Protein AF-A0A1A8U6P5-F1 (afdb_monomer_lite)

InterPro domains:
  IPR001548 Peptidase M2, peptidyl-dipeptidase A [PF01401] (2-106)
  IPR001548 Peptidase M2, peptidyl-dipeptidase A [PS52011] (1-113)
  IPR001548 Peptidase M2, peptidyl-dipeptidase A [PTHR10514] (2-110)

Sequence (113 aa):
STAEEVFFLSVLASWNYNTNLTEHNSKLQVSAALEEQAFSEAWGMKAKQVFSKELLDSLPDAEDKMLMEGIMQLGAANLPQNEREEFNTILSTMDSIYSTAKVHPQPNISWSL

Foldseek 3Di:
DDLVVLVVQLVVLVVCCVVPPDPVSLVSNLVSQLSNLVVLLVQLVVLVVPQDPVNLVPDPDVVVSVVSVVSVDRVLSVDPSVVSSVVSNVVSVVCSCVVDDDDDDDPPDDDDD

Structure (mmCIF, N/CA/C/O backbone):
data_AF-A0A1A8U6P5-F1
#
_entry.id   AF-A0A1A8U6P5-F1
#
loop_
_atom_site.group_PDB
_atom_site.id
_atom_site.type_symbol
_atom_site.label_atom_id
_atom_site.label_alt_id
_atom_site.label_comp_id
_atom_site.label_asym_id
_atom_site.label_entity_id
_atom_site.label_seq_id
_atom_site.pdbx_PDB_ins_code
_atom_site.Cartn_x
_atom_site.Cartn_y
_atom_site.Cartn_z
_atom_site.occupancy
_atom_site.B_iso_or_equiv
_atom_site.auth_seq_id
_atom_site.auth_comp_id
_atom_site.auth_asym_id
_atom_site.auth_atom_id
_atom_site.pdbx_PDB_model_num
ATOM 1 N N . SER A 1 1 ? -8.379 -12.565 5.546 1.00 77.38 1 SER A N 1
ATOM 2 C CA . SER A 1 1 ? -6.955 -12.245 5.721 1.00 77.38 1 SER A CA 1
ATOM 3 C C . SER A 1 1 ? -6.784 -11.338 6.923 1.00 77.38 1 SER A C 1
ATOM 5 O O . SER A 1 1 ? -7.725 -10.613 7.250 1.00 77.38 1 SER A O 1
ATOM 7 N N . THR A 1 2 ? -5.645 -11.407 7.607 1.00 96.75 2 THR A N 1
ATOM 8 C CA . THR A 1 2 ? -5.292 -10.489 8.709 1.00 96.75 2 THR A CA 1
ATOM 9 C C . THR A 1 2 ? -4.562 -9.255 8.174 1.00 96.75 2 THR A C 1
ATOM 11 O O . THR A 1 2 ? -4.129 -9.250 7.023 1.00 96.75 2 THR A O 1
ATOM 14 N N . ALA A 1 3 ? -4.409 -8.212 8.999 1.00 96.94 3 ALA A N 1
ATOM 15 C CA . ALA A 1 3 ? -3.622 -7.037 8.618 1.00 96.94 3 ALA A CA 1
ATOM 16 C C . ALA A 1 3 ? -2.161 -7.415 8.322 1.00 96.94 3 ALA A C 1
ATOM 18 O O . ALA A 1 3 ? -1.637 -7.057 7.275 1.00 96.94 3 ALA A O 1
ATOM 19 N N . GLU A 1 4 ? -1.537 -8.210 9.197 1.00 98.12 4 GLU A N 1
ATOM 20 C CA . GLU A 1 4 ? -0.153 -8.677 9.025 1.00 98.12 4 GLU A CA 1
ATOM 21 C C . GLU A 1 4 ? 0.058 -9.383 7.681 1.00 98.12 4 GLU A C 1
ATOM 23 O O . GLU A 1 4 ? 1.030 -9.109 6.985 1.00 98.12 4 GLU A O 1
ATOM 28 N N . GLU A 1 5 ? -0.873 -10.254 7.292 1.00 98.31 5 GLU A N 1
ATOM 29 C CA . GLU A 1 5 ? -0.805 -11.003 6.039 1.00 98.31 5 GLU A CA 1
ATOM 30 C C . GLU A 1 5 ? -0.948 -10.090 4.815 1.00 98.31 5 GLU A C 1
ATOM 32 O O . GLU A 1 5 ? -0.119 -10.140 3.909 1.00 98.31 5 GLU A O 1
ATOM 37 N N . VAL A 1 6 ? -1.976 -9.235 4.789 1.00 98.44 6 VAL A N 1
ATOM 38 C CA . VAL A 1 6 ? -2.256 -8.363 3.635 1.00 98.44 6 VAL A CA 1
ATOM 39 C C . VAL A 1 6 ? -1.117 -7.367 3.410 1.00 98.44 6 VAL A C 1
ATOM 41 O O . VAL A 1 6 ? -0.649 -7.201 2.284 1.00 98.44 6 VAL A O 1
ATOM 44 N N . PHE A 1 7 ? -0.626 -6.751 4.485 1.00 98.00 7 PHE A N 1
ATOM 45 C CA . PHE A 1 7 ? 0.452 -5.768 4.409 1.00 98.00 7 PHE A CA 1
ATOM 46 C C . PHE A 1 7 ? 1.774 -6.444 4.033 1.00 98.00 7 PHE A C 1
ATOM 48 O O . PHE A 1 7 ? 2.528 -5.916 3.218 1.00 98.00 7 PHE A O 1
ATOM 55 N N . PHE A 1 8 ? 2.038 -7.648 4.553 1.00 98.50 8 PHE A N 1
ATOM 56 C CA . PHE A 1 8 ? 3.198 -8.436 4.145 1.00 98.50 8 PHE A CA 1
ATOM 57 C C . PHE A 1 8 ? 3.187 -8.740 2.642 1.00 98.50 8 PHE A C 1
ATOM 59 O O . PHE A 1 8 ? 4.205 -8.548 1.977 1.00 98.50 8 PHE A O 1
ATOM 66 N N . LEU A 1 9 ? 2.054 -9.188 2.092 1.00 98.69 9 LEU A N 1
ATOM 67 C CA . LEU A 1 9 ? 1.941 -9.525 0.670 1.00 98.69 9 LEU A CA 1
ATOM 68 C C . LEU A 1 9 ? 2.151 -8.304 -0.232 1.00 98.69 9 LEU A C 1
ATOM 70 O O . LEU A 1 9 ? 2.860 -8.406 -1.234 1.00 98.69 9 LEU A O 1
ATOM 74 N N . SER A 1 10 ? 1.597 -7.152 0.147 1.00 98.38 10 SER A N 1
ATOM 75 C CA . SER A 1 10 ? 1.805 -5.887 -0.562 1.00 98.38 10 SER A CA 1
ATOM 76 C C . SER A 1 10 ? 3.276 -5.460 -0.566 1.00 98.38 10 SER A C 1
ATOM 78 O O . SER A 1 10 ? 3.865 -5.236 -1.629 1.00 98.38 10 SER A O 1
ATOM 80 N N . VAL A 1 11 ? 3.925 -5.468 0.605 1.00 98.38 11 VAL A N 1
ATOM 81 C CA . VAL A 1 11 ? 5.356 -5.147 0.731 1.00 98.38 11 VAL A CA 1
ATOM 82 C C . VAL A 1 11 ? 6.219 -6.126 -0.068 1.00 98.38 11 VAL A C 1
ATOM 84 O O . VAL A 1 11 ? 7.151 -5.708 -0.756 1.00 98.38 11 VAL A O 1
ATOM 87 N N . LEU A 1 12 ? 5.905 -7.422 -0.031 1.00 98.69 12 LEU A N 1
ATOM 88 C CA . LEU A 1 12 ? 6.628 -8.442 -0.788 1.00 98.69 12 LEU A CA 1
ATOM 89 C C . LEU A 1 12 ? 6.492 -8.234 -2.303 1.00 98.69 12 LEU A C 1
ATOM 91 O O . LEU A 1 12 ? 7.479 -8.354 -3.031 1.00 98.69 12 LEU A O 1
ATOM 95 N N . ALA A 1 13 ? 5.295 -7.901 -2.791 1.00 98.62 13 ALA A N 1
ATOM 96 C CA . ALA A 1 13 ? 5.070 -7.621 -4.206 1.00 98.62 13 ALA A CA 1
ATOM 97 C C . ALA A 1 13 ? 5.845 -6.375 -4.664 1.00 98.62 13 ALA A C 1
ATOM 99 O O . ALA A 1 13 ? 6.516 -6.418 -5.700 1.00 98.62 13 ALA A O 1
ATOM 100 N N . SER A 1 14 ? 5.836 -5.308 -3.859 1.00 97.94 14 SER A N 1
ATOM 101 C CA . SER A 1 14 ? 6.637 -4.105 -4.110 1.00 97.94 14 SER A CA 1
ATOM 102 C C . SER A 1 14 ? 8.140 -4.408 -4.126 1.00 97.94 14 SER A C 1
ATOM 104 O O . SER A 1 14 ? 8.854 -3.992 -5.039 1.00 97.94 14 SER A O 1
ATOM 106 N N . TRP A 1 15 ? 8.638 -5.200 -3.171 1.00 98.44 15 TRP A N 1
ATOM 107 C CA . TRP A 1 15 ? 10.040 -5.624 -3.141 1.00 98.44 15 TRP A CA 1
ATOM 108 C C . TRP A 1 15 ? 10.439 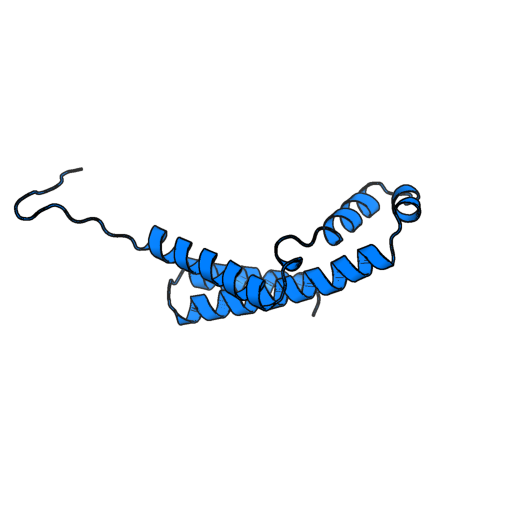-6.398 -4.404 1.00 98.44 15 TRP A C 1
ATOM 110 O O . TRP A 1 15 ? 11.480 -6.122 -5.008 1.00 98.44 15 TRP A O 1
ATOM 120 N N . ASN A 1 16 ? 9.600 -7.342 -4.838 1.00 98.56 16 ASN A N 1
ATOM 121 C CA . ASN A 1 16 ? 9.841 -8.130 -6.046 1.00 98.56 16 ASN A CA 1
ATOM 122 C C . ASN A 1 16 ? 9.903 -7.255 -7.304 1.00 98.56 16 ASN A C 1
ATOM 124 O O . ASN A 1 16 ? 10.723 -7.513 -8.184 1.00 98.56 16 ASN A O 1
ATOM 128 N N . TYR A 1 17 ? 9.074 -6.213 -7.396 1.00 97.81 17 TYR A N 1
ATOM 129 C CA . TYR A 1 17 ? 9.161 -5.244 -8.486 1.00 97.81 17 TYR A CA 1
ATOM 130 C C . TYR A 1 17 ? 10.446 -4.417 -8.417 1.00 97.81 17 TYR A C 1
ATOM 132 O O . TYR A 1 17 ? 11.203 -4.384 -9.385 1.00 97.81 17 TYR A O 1
ATOM 140 N N . ASN A 1 18 ? 10.741 -3.816 -7.264 1.00 96.88 18 ASN A N 1
ATOM 141 C CA . ASN A 1 18 ? 11.905 -2.946 -7.084 1.00 96.88 18 ASN A CA 1
ATOM 142 C C . ASN A 1 18 ? 13.241 -3.663 -7.330 1.00 96.88 18 ASN A C 1
ATOM 144 O O . ASN A 1 18 ? 14.194 -3.061 -7.820 1.00 96.88 18 ASN A O 1
ATOM 148 N N . THR A 1 19 ? 13.320 -4.957 -7.018 1.00 97.06 19 THR A N 1
ATOM 149 C CA . THR A 1 19 ? 14.523 -5.774 -7.247 1.00 97.06 19 THR A CA 1
ATOM 150 C C . THR A 1 19 ? 14.549 -6.463 -8.613 1.00 97.06 19 THR A C 1
ATOM 152 O O . THR A 1 19 ? 15.592 -6.977 -9.019 1.00 97.06 19 THR A O 1
ATOM 155 N N . ASN A 1 20 ? 13.430 -6.464 -9.342 1.00 97.19 20 ASN A N 1
ATOM 156 C CA . ASN A 1 20 ? 13.308 -7.056 -10.669 1.00 97.19 20 ASN A CA 1
ATOM 157 C C . ASN A 1 20 ? 12.214 -6.341 -11.486 1.00 97.19 20 ASN A C 1
ATOM 159 O O . ASN A 1 20 ? 11.062 -6.793 -11.559 1.00 97.19 20 ASN A O 1
ATOM 163 N N . LEU A 1 21 ? 12.600 -5.220 -12.106 1.00 93.88 21 LEU A N 1
ATOM 164 C CA . LEU A 1 21 ? 11.720 -4.327 -12.865 1.00 93.88 21 LEU A CA 1
ATOM 165 C C . LEU A 1 21 ? 11.221 -4.996 -14.154 1.00 93.88 21 LEU A C 1
ATOM 167 O O . LEU A 1 21 ? 11.857 -4.939 -15.207 1.00 93.88 21 LEU A O 1
ATOM 171 N N . THR A 1 22 ? 10.053 -5.630 -14.064 1.00 95.25 22 THR A N 1
ATOM 172 C CA . THR A 1 22 ? 9.361 -6.280 -15.183 1.00 95.25 22 THR A CA 1
ATOM 173 C C . THR A 1 22 ? 7.891 -5.883 -15.206 1.00 95.25 22 THR A C 1
ATOM 175 O O . THR A 1 22 ? 7.306 -5.573 -14.167 1.00 95.25 22 THR A O 1
ATOM 178 N N . GLU A 1 23 ? 7.257 -5.949 -16.380 1.00 95.38 23 GLU A N 1
ATOM 179 C CA . GLU A 1 23 ? 5.815 -5.690 -16.513 1.00 95.38 23 GLU A CA 1
ATOM 180 C C . GLU A 1 23 ? 4.979 -6.660 -15.662 1.00 95.38 23 GLU A C 1
ATOM 182 O O . GLU A 1 23 ? 3.970 -6.277 -15.074 1.00 95.38 23 GLU A O 1
ATOM 187 N N . HIS A 1 24 ? 5.419 -7.917 -15.549 1.00 97.38 24 HIS A N 1
ATOM 188 C CA . HIS A 1 24 ? 4.762 -8.910 -14.703 1.00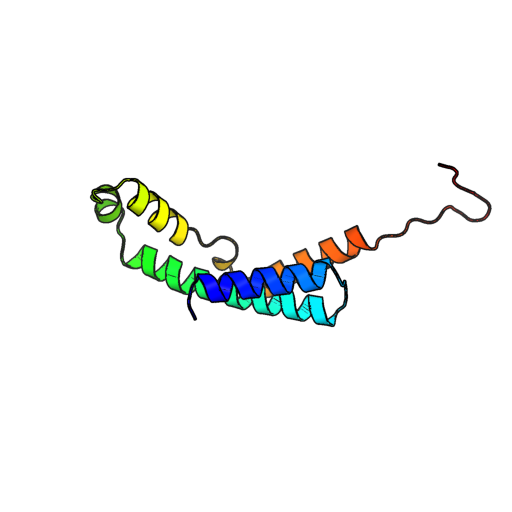 97.38 24 HIS A CA 1
ATOM 189 C C . HIS A 1 24 ? 4.762 -8.486 -13.229 1.00 97.38 24 HIS A C 1
ATOM 191 O O . HIS A 1 24 ? 3.698 -8.419 -12.614 1.00 97.38 24 HIS A O 1
ATOM 197 N N . ASN A 1 25 ? 5.931 -8.135 -12.683 1.00 97.88 25 ASN A N 1
ATOM 198 C CA . ASN A 1 25 ? 6.032 -7.700 -11.290 1.00 97.88 25 ASN A CA 1
ATOM 199 C C . ASN A 1 25 ? 5.326 -6.358 -11.052 1.00 97.88 25 ASN A C 1
ATOM 201 O O . ASN A 1 25 ? 4.750 -6.167 -9.986 1.00 97.88 25 ASN A O 1
ATOM 205 N N . SER A 1 26 ? 5.304 -5.466 -12.050 1.00 96.94 26 SER A N 1
ATOM 206 C CA . SER A 1 26 ? 4.534 -4.215 -12.002 1.00 96.94 26 SER A CA 1
ATOM 207 C C . SER A 1 26 ? 3.034 -4.485 -11.818 1.00 96.94 26 SER A C 1
ATOM 209 O O . SER A 1 26 ? 2.405 -3.922 -10.926 1.00 96.94 26 SER A O 1
ATOM 211 N N . LYS A 1 27 ? 2.457 -5.417 -12.588 1.00 97.88 27 LYS A N 1
ATOM 212 C CA . LYS A 1 27 ? 1.043 -5.803 -12.434 1.00 97.88 27 LYS A CA 1
ATOM 213 C C . LYS A 1 27 ? 0.764 -6.444 -11.074 1.00 97.88 27 LYS A C 1
ATOM 215 O O . LYS A 1 27 ? -0.262 -6.151 -10.464 1.00 97.88 27 LYS A O 1
ATOM 220 N N . LEU A 1 28 ? 1.675 -7.289 -10.585 1.00 98.38 28 LEU A N 1
ATOM 221 C CA . LEU A 1 28 ? 1.527 -7.934 -9.278 1.00 98.38 28 LEU A CA 1
ATOM 222 C C . LEU A 1 28 ? 1.553 -6.928 -8.122 1.00 98.38 28 LEU A C 1
ATOM 224 O O . LEU A 1 28 ? 0.701 -7.024 -7.243 1.00 98.38 28 LEU A O 1
ATOM 228 N N . GLN A 1 29 ? 2.467 -5.951 -8.124 1.00 98.00 29 GLN A N 1
ATOM 229 C CA . GLN A 1 29 ? 2.485 -4.936 -7.063 1.00 98.00 29 GLN A CA 1
ATOM 230 C C . GLN A 1 29 ? 1.237 -4.048 -7.087 1.00 98.00 29 GLN A C 1
ATOM 232 O O . GLN A 1 29 ? 0.712 -3.733 -6.025 1.00 98.00 29 GLN A O 1
ATOM 237 N N . VAL A 1 30 ? 0.715 -3.695 -8.271 1.00 98.06 30 VAL A N 1
ATOM 238 C CA . VAL A 1 30 ? -0.525 -2.909 -8.377 1.00 98.06 30 VAL A CA 1
ATOM 239 C C . VAL A 1 30 ? -1.698 -3.713 -7.818 1.00 98.06 30 VAL A C 1
ATOM 241 O O . VAL A 1 30 ? -2.469 -3.189 -7.020 1.00 98.06 30 VAL A O 1
ATOM 244 N N . SER A 1 31 ? -1.802 -5.000 -8.165 1.00 98.25 31 SER A N 1
ATOM 245 C CA . SER A 1 31 ? -2.839 -5.884 -7.623 1.00 98.25 31 SER A CA 1
ATOM 246 C C . SER A 1 31 ? -2.762 -5.998 -6.098 1.00 98.25 31 SER A C 1
ATOM 248 O O . SER A 1 31 ? -3.781 -5.865 -5.425 1.00 98.25 31 SER A O 1
ATOM 250 N N . ALA A 1 32 ? -1.566 -6.204 -5.540 1.00 98.44 32 ALA A N 1
ATOM 251 C CA . ALA A 1 32 ? -1.387 -6.333 -4.095 1.00 98.44 32 ALA A CA 1
ATOM 252 C C . ALA A 1 32 ? -1.681 -5.014 -3.352 1.00 98.44 32 ALA A C 1
ATOM 254 O O . ALA A 1 32 ? -2.311 -5.032 -2.295 1.00 98.44 32 ALA A O 1
ATOM 255 N N . ALA A 1 33 ? -1.319 -3.866 -3.936 1.00 98.12 33 ALA A N 1
ATOM 256 C CA . ALA A 1 33 ? -1.665 -2.552 -3.396 1.00 98.12 33 ALA A CA 1
ATOM 257 C C . ALA A 1 33 ? -3.185 -2.315 -3.378 1.00 98.12 33 ALA A C 1
ATOM 259 O O . ALA A 1 33 ? -3.714 -1.755 -2.418 1.00 98.12 33 ALA A O 1
ATOM 260 N N . LEU A 1 34 ? -3.911 -2.770 -4.407 1.00 98.31 34 LEU A N 1
ATOM 261 C CA . LEU A 1 34 ? -5.375 -2.696 -4.438 1.00 98.31 34 LEU A CA 1
ATOM 262 C C . LEU A 1 34 ? -6.020 -3.559 -3.347 1.00 98.31 34 LEU A C 1
ATOM 264 O O . LEU A 1 34 ? -6.983 -3.118 -2.717 1.00 98.31 34 LEU A O 1
ATOM 268 N N . GLU A 1 35 ? -5.488 -4.757 -3.090 1.00 98.31 35 GLU A N 1
ATOM 269 C CA . GLU A 1 35 ? -5.948 -5.619 -1.994 1.00 98.31 35 GLU A CA 1
ATOM 270 C C . GLU A 1 35 ? -5.702 -4.979 -0.618 1.00 98.31 35 GLU A C 1
ATOM 272 O O . GLU A 1 35 ? -6.612 -4.944 0.216 1.00 98.31 35 GLU A O 1
ATOM 277 N N . GLU A 1 36 ? -4.518 -4.401 -0.394 1.00 98.44 36 GLU A N 1
ATOM 278 C CA . GLU A 1 36 ? -4.196 -3.659 0.833 1.00 98.44 36 GLU A CA 1
ATOM 279 C C . GLU A 1 36 ? -5.118 -2.453 1.035 1.00 98.44 36 GLU A C 1
ATOM 281 O O . GLU A 1 36 ? -5.638 -2.225 2.132 1.00 98.44 36 GLU A O 1
ATOM 286 N N . GLN A 1 37 ? -5.379 -1.693 -0.028 1.00 98.44 37 GLN A N 1
ATOM 287 C CA . GLN A 1 37 ? -6.258 -0.530 0.032 1.00 98.44 37 GLN A CA 1
ATOM 288 C C . GLN A 1 37 ? -7.714 -0.938 0.284 1.00 98.44 37 GLN A C 1
ATOM 290 O O . GLN A 1 37 ? -8.395 -0.288 1.072 1.00 98.44 37 GLN A O 1
ATOM 295 N N . ALA A 1 38 ? -8.199 -2.029 -0.313 1.00 98.12 38 ALA A N 1
ATOM 296 C CA . ALA A 1 38 ? -9.531 -2.562 -0.017 1.00 98.12 38 ALA A CA 1
ATOM 297 C C . ALA A 1 38 ? -9.655 -3.014 1.449 1.00 98.12 38 ALA A C 1
ATOM 299 O O . ALA A 1 38 ? -10.666 -2.744 2.102 1.00 98.12 38 ALA A O 1
ATOM 300 N N . PHE A 1 39 ? -8.616 -3.652 1.996 1.00 98.12 39 PHE A N 1
ATOM 301 C CA . PHE A 1 39 ? -8.563 -4.016 3.411 1.00 98.12 39 PHE A CA 1
ATOM 302 C C . PHE A 1 39 ? -8.591 -2.775 4.317 1.00 98.12 39 PHE A C 1
ATOM 304 O O . PHE A 1 39 ? -9.384 -2.713 5.261 1.00 98.12 39 PHE A O 1
ATOM 311 N N . SER A 1 40 ? -7.767 -1.772 4.004 1.00 98.06 40 SER A N 1
ATOM 312 C CA . SER A 1 40 ? -7.670 -0.519 4.761 1.00 98.06 40 SER A CA 1
ATOM 313 C C . SER A 1 40 ? -8.983 0.263 4.741 1.00 98.06 40 SER A C 1
ATOM 315 O O . SER A 1 40 ? -9.436 0.725 5.786 1.00 98.06 40 SER A O 1
ATOM 317 N N . GLU A 1 41 ? -9.651 0.349 3.587 1.00 98.12 41 GLU A N 1
ATOM 318 C CA . GLU A 1 41 ? -10.987 0.938 3.471 1.00 98.12 41 GLU A CA 1
ATOM 319 C C . GLU A 1 41 ? -11.994 0.218 4.366 1.00 98.12 41 GLU A C 1
ATOM 321 O O . GLU A 1 41 ? -12.671 0.865 5.165 1.00 98.12 41 GLU A O 1
ATOM 326 N N . ALA A 1 42 ? -12.095 -1.110 4.258 1.00 97.44 42 ALA A N 1
ATOM 327 C CA . ALA A 1 42 ? -13.096 -1.879 4.988 1.00 97.44 42 ALA A CA 1
ATOM 328 C C . ALA A 1 42 ? -12.972 -1.676 6.507 1.00 97.44 42 ALA A C 1
ATOM 330 O O . ALA A 1 42 ? -13.964 -1.380 7.184 1.00 97.44 42 ALA A O 1
ATOM 331 N N . TRP A 1 43 ? -11.755 -1.785 7.044 1.00 97.88 43 TRP A N 1
ATOM 332 C CA . TRP A 1 43 ? -11.514 -1.653 8.480 1.00 97.88 43 TRP A CA 1
ATOM 333 C C . TRP A 1 43 ? -11.516 -0.207 8.960 1.00 97.88 43 TRP A C 1
ATOM 335 O O . TRP A 1 43 ? -12.101 0.071 10.006 1.00 97.88 43 TRP A O 1
ATOM 345 N N . GLY A 1 44 ? -10.963 0.731 8.194 1.00 98.12 44 GLY A N 1
ATOM 346 C CA . GLY A 1 44 ? -10.987 2.144 8.561 1.00 98.12 44 GLY A CA 1
ATOM 347 C C . GLY A 1 44 ? -12.391 2.743 8.502 1.00 98.12 44 GLY A C 1
ATOM 348 O O . GLY A 1 44 ? -12.770 3.520 9.379 1.00 98.12 44 GLY A O 1
ATOM 349 N N . MET A 1 45 ? -13.225 2.331 7.542 1.00 97.94 45 MET A N 1
ATOM 350 C CA . MET A 1 45 ? -14.642 2.712 7.516 1.00 97.94 45 MET A CA 1
ATOM 351 C C . MET A 1 45 ? -15.415 2.077 8.669 1.00 97.94 45 MET A C 1
ATOM 353 O O . MET A 1 45 ? -16.232 2.753 9.297 1.00 97.94 45 MET A O 1
ATOM 357 N N . LYS A 1 46 ? -15.131 0.813 9.005 1.00 97.75 46 LYS A N 1
ATOM 358 C CA . LYS A 1 46 ? -15.730 0.168 10.177 1.00 97.75 46 LYS A CA 1
ATOM 359 C C . LYS A 1 46 ? -15.347 0.890 11.470 1.00 97.75 46 LYS A C 1
ATOM 361 O O . LYS A 1 46 ? -16.223 1.135 12.296 1.00 97.75 46 LYS A O 1
ATOM 366 N N . ALA A 1 47 ? -14.082 1.277 11.621 1.00 97.62 47 ALA A N 1
ATOM 367 C CA . ALA A 1 47 ? -13.599 2.052 12.757 1.00 97.62 47 ALA A CA 1
ATOM 368 C C . ALA A 1 47 ? -14.337 3.394 12.865 1.00 97.62 47 ALA A C 1
ATOM 370 O O . ALA A 1 47 ? -14.914 3.679 13.909 1.00 97.62 47 ALA A O 1
ATOM 371 N N . LYS A 1 48 ? -14.449 4.155 11.766 1.00 97.31 48 LYS A N 1
ATOM 372 C CA . LYS A 1 48 ? -15.200 5.427 11.728 1.00 97.31 48 LYS A CA 1
ATOM 373 C C . LYS A 1 48 ? -16.674 5.293 12.109 1.00 97.31 48 LYS A C 1
ATOM 375 O O . LYS A 1 48 ? -17.246 6.227 12.657 1.00 97.31 48 LYS A O 1
ATOM 380 N N . GLN A 1 49 ? -17.302 4.164 11.788 1.00 97.19 49 GLN A N 1
ATOM 381 C CA . GLN A 1 49 ? -18.703 3.908 12.131 1.00 97.19 49 GLN A CA 1
ATOM 382 C C . GLN A 1 49 ? -18.896 3.538 13.604 1.00 97.19 49 GLN A C 1
ATOM 384 O O . GLN A 1 49 ? -19.940 3.841 14.175 1.00 97.19 49 GLN A O 1
ATOM 389 N N . VAL A 1 50 ? -17.930 2.831 14.196 1.00 96.69 50 VAL A N 1
ATOM 390 C CA . VAL A 1 50 ? -18.045 2.270 15.550 1.00 96.69 50 VAL A CA 1
ATOM 391 C C . VAL A 1 50 ? -17.499 3.227 16.607 1.00 96.69 50 VAL A C 1
ATOM 393 O O . VAL A 1 50 ? -18.092 3.360 17.675 1.00 96.69 50 VAL A O 1
ATOM 396 N N . PHE A 1 51 ? -16.386 3.899 16.318 1.00 97.25 51 PHE A N 1
ATOM 397 C CA . PHE A 1 51 ? -15.679 4.756 17.259 1.00 97.25 51 PHE A CA 1
ATOM 398 C C . PHE A 1 51 ? -16.049 6.218 17.035 1.00 97.25 51 PHE A C 1
ATOM 400 O O . PHE A 1 51 ? -15.477 6.905 16.188 1.00 97.25 51 PHE A O 1
ATOM 407 N N . SER A 1 52 ? -17.025 6.698 17.812 1.00 96.62 52 SER A N 1
ATOM 408 C CA . SER A 1 52 ? -17.305 8.131 17.888 1.00 96.62 52 SER A CA 1
ATOM 409 C C . SER A 1 52 ? -16.147 8.866 18.561 1.00 96.62 52 SER A C 1
ATOM 411 O O . SER A 1 52 ? -15.331 8.270 19.268 1.00 96.62 52 SER A O 1
ATOM 413 N N . LYS A 1 53 ? -16.097 10.186 18.378 1.00 95.44 53 LYS A N 1
ATOM 414 C CA . LYS A 1 53 ? -15.086 11.018 19.028 1.00 95.44 53 LYS A CA 1
ATOM 415 C C . LYS A 1 53 ? -15.154 10.904 20.552 1.00 95.44 53 LYS A C 1
ATOM 417 O O . LYS A 1 53 ? -14.125 10.767 21.197 1.00 95.44 53 LYS A O 1
ATOM 422 N N . GLU A 1 54 ? -16.359 10.893 21.111 1.00 97.25 54 GLU A N 1
ATOM 423 C CA . GLU A 1 54 ? -16.581 10.750 22.550 1.00 97.25 54 GLU A CA 1
ATOM 424 C C . GLU A 1 54 ? -16.096 9.390 23.054 1.00 97.25 54 GLU A C 1
ATOM 426 O O . GLU A 1 54 ? -15.496 9.319 24.123 1.00 97.25 54 GLU A O 1
ATOM 431 N N . LEU A 1 55 ? -16.313 8.318 22.279 1.00 96.50 55 LEU A N 1
ATOM 432 C CA . LEU A 1 55 ? -15.809 6.993 22.631 1.00 96.50 55 LEU A CA 1
ATOM 433 C C . LEU A 1 55 ? -14.277 6.971 22.616 1.00 96.50 55 LEU A C 1
ATOM 435 O O . LEU A 1 55 ? -13.685 6.516 23.589 1.00 96.50 55 LEU A O 1
ATOM 439 N N . LEU A 1 56 ? -13.647 7.506 21.565 1.00 96.88 56 LEU A N 1
ATOM 440 C CA . LEU A 1 56 ? -12.187 7.619 21.465 1.00 96.88 56 LEU A CA 1
ATOM 441 C C . LEU A 1 56 ? -11.593 8.427 22.622 1.00 96.88 56 LEU A C 1
ATOM 443 O O . LEU A 1 56 ? -10.624 7.998 23.237 1.00 96.88 56 LEU A O 1
ATOM 447 N N . ASP A 1 57 ? -12.193 9.574 22.944 1.00 96.25 57 ASP A N 1
ATOM 448 C CA . ASP A 1 57 ? -11.766 10.445 24.043 1.00 96.25 57 ASP A CA 1
ATOM 449 C C . ASP A 1 57 ? -11.982 9.803 25.426 1.00 96.25 57 ASP A C 1
ATOM 451 O O . ASP A 1 57 ? -11.335 10.202 26.393 1.00 96.25 57 ASP A O 1
ATOM 455 N N . SER A 1 58 ? -12.874 8.810 25.527 1.00 96.88 58 SER A N 1
ATOM 456 C CA . SER A 1 58 ? -13.142 8.059 26.760 1.00 96.88 58 SER A CA 1
ATOM 457 C C . SER A 1 58 ? -12.261 6.823 26.957 1.00 96.88 58 SER A C 1
ATOM 459 O O . SER A 1 58 ? -12.353 6.183 28.008 1.00 96.88 58 SER A O 1
ATOM 461 N N . LEU A 1 59 ? -11.434 6.462 25.966 1.00 96.19 59 LEU A N 1
ATOM 462 C CA . LEU A 1 59 ? -10.540 5.313 26.083 1.00 96.19 59 LEU A CA 1
ATOM 463 C C . LEU A 1 59 ? -9.542 5.536 27.233 1.00 96.19 59 LEU A C 1
ATOM 465 O O . LEU A 1 59 ? -8.992 6.630 27.369 1.00 96.19 59 LEU A O 1
ATOM 469 N N . PRO A 1 60 ? -9.313 4.518 28.081 1.00 95.31 60 PRO A N 1
ATOM 470 C CA . PRO A 1 60 ? -8.454 4.654 29.254 1.00 95.31 60 PRO A CA 1
ATOM 471 C C . PRO A 1 60 ? -6.972 4.775 28.885 1.00 95.31 60 PRO A C 1
ATOM 473 O O . PRO A 1 60 ? -6.215 5.395 29.631 1.00 95.31 60 PRO A O 1
ATOM 476 N N . ASP A 1 61 ? -6.573 4.190 27.754 1.00 96.88 61 ASP A N 1
ATOM 477 C CA . ASP A 1 61 ? -5.216 4.257 27.227 1.00 96.88 61 ASP A CA 1
ATOM 478 C C . ASP A 1 61 ? -5.147 5.216 26.031 1.00 96.88 61 ASP A C 1
ATOM 480 O O . ASP A 1 61 ? -5.933 5.135 25.082 1.00 96.88 61 ASP A O 1
ATOM 484 N N . ALA A 1 62 ? -4.178 6.129 26.074 1.00 95.19 62 ALA A N 1
ATOM 485 C CA . ALA A 1 62 ? -3.902 7.040 24.972 1.00 95.19 62 ALA A CA 1
ATOM 486 C C . ALA A 1 62 ? -3.354 6.299 23.738 1.00 95.19 62 ALA A C 1
ATOM 488 O O . ALA A 1 62 ? -3.560 6.765 22.615 1.00 95.19 62 ALA A O 1
ATOM 489 N N . GLU A 1 63 ? -2.687 5.156 23.928 1.00 97.44 63 GLU A N 1
ATOM 490 C CA . GLU A 1 63 ? -2.179 4.322 22.837 1.00 97.44 63 GLU A CA 1
ATOM 491 C C . GLU A 1 63 ? -3.325 3.712 22.019 1.00 97.44 63 GLU A C 1
ATOM 493 O O . GLU A 1 63 ? -3.314 3.814 20.793 1.00 97.44 63 GLU A O 1
ATOM 498 N N . ASP A 1 64 ? -4.366 3.189 22.672 1.00 97.12 64 ASP A N 1
ATOM 499 C CA . ASP A 1 64 ? -5.541 2.626 21.991 1.00 97.12 64 ASP A CA 1
ATOM 500 C C . ASP A 1 64 ? -6.240 3.668 21.112 1.00 97.12 64 ASP A C 1
ATOM 502 O O . ASP A 1 64 ? -6.623 3.391 19.969 1.00 97.12 64 ASP A O 1
ATOM 506 N N . LYS A 1 65 ? -6.372 4.899 21.625 1.00 96.94 65 LYS A N 1
ATOM 507 C CA . LYS A 1 65 ? -6.913 6.019 20.854 1.00 96.94 65 LYS A CA 1
ATOM 508 C C . LYS A 1 65 ? -6.045 6.318 19.633 1.00 96.94 65 LYS A C 1
ATOM 510 O O . LYS A 1 65 ? -6.577 6.425 18.530 1.00 96.94 65 LYS A O 1
ATOM 515 N N . MET A 1 66 ? -4.730 6.430 19.818 1.00 97.44 66 MET A N 1
ATOM 516 C CA . MET A 1 66 ? -3.786 6.711 18.734 1.00 97.44 66 MET A CA 1
ATOM 517 C C . MET A 1 66 ? -3.837 5.630 17.644 1.00 97.44 66 MET A C 1
ATOM 519 O O . MET A 1 66 ? -3.893 5.955 16.457 1.00 97.44 66 MET A O 1
ATOM 523 N N . LEU A 1 67 ? -3.854 4.352 18.031 1.00 97.44 67 LEU A N 1
ATOM 524 C CA . LEU A 1 67 ? -3.946 3.225 17.102 1.00 97.44 67 LEU A CA 1
ATOM 525 C C . LEU A 1 67 ? -5.262 3.251 16.319 1.00 97.44 67 LEU A C 1
ATOM 527 O O . LEU A 1 67 ? -5.257 3.087 15.098 1.00 97.44 67 LEU A O 1
ATOM 531 N N . MET A 1 68 ? -6.386 3.502 16.995 1.00 97.56 68 MET A N 1
ATOM 532 C CA . MET A 1 68 ? -7.693 3.564 16.343 1.00 97.56 68 MET A CA 1
ATOM 533 C C . MET A 1 68 ? -7.797 4.748 15.375 1.00 97.56 68 MET A C 1
ATOM 535 O O . MET A 1 68 ? -8.266 4.582 14.249 1.00 97.56 68 MET A O 1
ATOM 539 N N . GLU A 1 69 ? -7.304 5.926 15.767 1.00 96.81 69 GLU A N 1
ATOM 540 C CA . GLU A 1 69 ? -7.215 7.088 14.878 1.00 96.81 69 GLU A CA 1
ATOM 541 C C . GLU A 1 69 ? -6.331 6.795 13.656 1.00 96.81 69 GLU A C 1
ATOM 543 O O . GLU A 1 69 ? -6.677 7.206 12.548 1.00 96.81 69 GLU A O 1
ATOM 548 N N . GLY A 1 70 ? -5.247 6.032 13.828 1.00 97.00 70 GLY A N 1
ATOM 549 C CA . GLY A 1 70 ? -4.411 5.538 12.733 1.00 97.00 70 GLY A CA 1
ATOM 550 C C . GLY A 1 70 ? -5.181 4.646 11.756 1.00 97.00 70 GLY A C 1
ATOM 551 O O . GLY A 1 70 ? -5.154 4.892 10.554 1.00 97.00 70 GLY A O 1
ATOM 552 N N . ILE A 1 71 ? -5.946 3.669 12.256 1.00 97.19 71 ILE A N 1
ATOM 553 C CA . ILE A 1 71 ? -6.789 2.784 11.425 1.00 97.19 71 ILE A CA 1
ATOM 554 C C . ILE A 1 71 ? -7.854 3.583 10.654 1.00 97.19 71 ILE A C 1
ATOM 556 O O . ILE A 1 71 ? -8.213 3.238 9.529 1.00 97.19 71 ILE A O 1
ATOM 560 N N . MET A 1 72 ? -8.364 4.675 11.228 1.00 97.44 72 MET A N 1
ATOM 561 C CA . MET A 1 72 ? -9.343 5.548 10.571 1.00 97.44 72 MET A CA 1
ATOM 562 C C . MET A 1 72 ? -8.740 6.378 9.419 1.00 97.44 72 MET A C 1
ATOM 564 O O . MET A 1 72 ? -9.488 6.912 8.590 1.00 97.44 72 MET A O 1
ATOM 568 N N . GLN A 1 73 ? -7.416 6.510 9.321 1.00 96.31 73 GLN A N 1
ATOM 569 C CA . GLN A 1 73 ? -6.761 7.221 8.223 1.00 96.31 73 GLN A CA 1
ATOM 570 C C . GLN A 1 73 ? -6.603 6.304 7.005 1.00 96.31 73 GLN A C 1
ATOM 572 O O . GLN A 1 73 ? -5.774 5.406 6.977 1.00 96.31 73 GLN A O 1
ATOM 577 N N . LEU A 1 74 ? -7.401 6.554 5.963 1.00 96.31 74 LEU A N 1
ATOM 578 C CA . LEU A 1 74 ? -7.490 5.662 4.799 1.00 96.31 74 LEU A CA 1
ATOM 579 C C . LEU A 1 74 ? -6.410 5.891 3.729 1.00 96.31 74 LEU A C 1
ATOM 581 O O . LEU A 1 74 ? -6.175 5.018 2.899 1.00 96.31 74 LEU A O 1
ATOM 585 N N . GLY A 1 75 ? -5.782 7.069 3.684 1.00 95.69 75 GLY A N 1
ATOM 586 C CA . GLY A 1 75 ? -4.843 7.409 2.608 1.00 95.69 75 GLY A CA 1
ATOM 587 C C . GLY A 1 75 ? -5.457 7.219 1.210 1.00 95.69 75 GLY A C 1
ATOM 588 O O . GLY A 1 75 ? -6.588 7.642 0.960 1.00 95.69 75 GLY A O 1
ATOM 589 N N . ALA A 1 76 ? -4.730 6.549 0.308 1.00 95.94 76 ALA A N 1
ATOM 590 C CA . ALA A 1 76 ? -5.191 6.247 -1.054 1.00 95.94 76 ALA A CA 1
ATOM 591 C C . ALA A 1 76 ? -6.454 5.365 -1.091 1.00 95.94 76 ALA A C 1
ATOM 593 O O . ALA A 1 76 ? -7.230 5.445 -2.041 1.00 95.94 76 ALA A O 1
ATOM 594 N N . ALA A 1 77 ? -6.728 4.594 -0.032 1.00 97.44 77 ALA A N 1
ATOM 595 C CA . ALA A 1 77 ? -7.957 3.813 0.082 1.00 97.44 77 ALA A CA 1
ATOM 596 C C . ALA A 1 77 ? -9.224 4.683 0.197 1.00 97.44 77 ALA A C 1
ATOM 598 O O . ALA A 1 77 ? -10.330 4.162 0.147 1.00 97.44 77 ALA A O 1
ATOM 599 N N . ASN A 1 78 ? -9.099 6.007 0.334 1.00 96.62 78 ASN A N 1
ATOM 600 C CA . ASN A 1 78 ? -10.239 6.924 0.288 1.00 96.62 78 ASN A CA 1
ATOM 601 C C . ASN A 1 78 ? -10.710 7.241 -1.147 1.00 96.62 78 ASN A C 1
ATOM 603 O O . ASN A 1 78 ? -11.771 7.837 -1.319 1.00 96.62 78 ASN A O 1
ATOM 607 N N . LEU A 1 79 ? -9.921 6.889 -2.169 1.00 97.50 79 LEU A N 1
ATOM 608 C CA . LEU A 1 79 ? -10.284 7.073 -3.575 1.00 97.50 79 LEU A CA 1
ATOM 609 C C . LEU A 1 79 ? -11.305 6.010 -4.026 1.00 97.50 79 LEU A C 1
ATOM 611 O O . LEU A 1 79 ? -11.316 4.908 -3.471 1.00 97.50 79 LEU A O 1
ATOM 615 N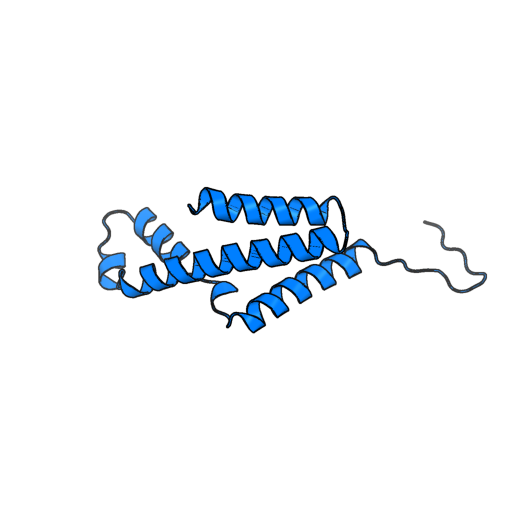 N . PRO A 1 80 ? -12.133 6.277 -5.049 1.00 97.06 80 PRO A N 1
ATOM 616 C CA . PRO A 1 80 ? -12.872 5.247 -5.778 1.00 97.06 80 PRO A CA 1
ATOM 617 C C . PRO A 1 80 ? -11.947 4.163 -6.350 1.00 97.06 80 PRO A C 1
ATOM 619 O O . PRO A 1 80 ? -10.789 4.423 -6.665 1.00 97.06 80 PRO A O 1
ATOM 622 N N . GLN A 1 81 ? -12.458 2.943 -6.532 1.00 95.12 81 GLN A N 1
ATOM 623 C CA . GLN A 1 81 ? -11.647 1.793 -6.959 1.00 95.12 81 GLN A CA 1
ATOM 624 C C . GLN A 1 81 ? -10.870 2.033 -8.267 1.00 95.12 81 GLN A C 1
ATOM 626 O O . GLN A 1 81 ? -9.698 1.678 -8.350 1.00 95.12 81 GLN A O 1
ATOM 631 N N . ASN A 1 82 ? -11.493 2.651 -9.272 1.00 96.88 82 ASN A N 1
ATOM 632 C CA . 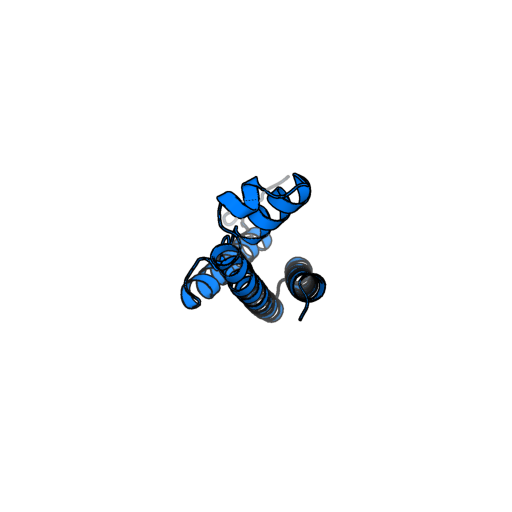ASN A 1 82 ? -10.832 2.962 -10.543 1.00 96.88 82 ASN A CA 1
ATOM 633 C C . ASN A 1 82 ? -9.684 3.971 -10.366 1.00 96.88 82 ASN A C 1
ATOM 635 O O . ASN A 1 82 ? -8.638 3.830 -10.990 1.00 96.88 82 ASN A O 1
ATOM 639 N N . GLU A 1 83 ? -9.858 4.958 -9.486 1.00 98.25 83 GLU A N 1
ATOM 640 C CA . GLU A 1 83 ? -8.828 5.958 -9.186 1.00 98.25 83 GLU A CA 1
ATOM 641 C C . GLU A 1 83 ? -7.685 5.360 -8.355 1.00 98.25 83 GLU A C 1
ATOM 643 O O . GLU A 1 83 ? -6.539 5.772 -8.512 1.00 98.25 83 GLU A O 1
ATOM 648 N N . ARG A 1 84 ? -7.952 4.348 -7.516 1.00 97.44 84 ARG A N 1
ATOM 649 C CA . ARG A 1 84 ? -6.898 3.579 -6.828 1.00 97.44 84 ARG A CA 1
ATOM 650 C C . ARG A 1 84 ? -6.008 2.839 -7.820 1.00 97.44 84 ARG A C 1
ATOM 652 O O . ARG A 1 84 ? -4.787 2.850 -7.683 1.00 97.44 84 ARG A O 1
ATOM 659 N N . GLU A 1 85 ? -6.604 2.188 -8.814 1.00 96.88 85 GLU A N 1
ATOM 660 C CA . GLU A 1 85 ? -5.849 1.465 -9.842 1.00 96.88 85 GLU A CA 1
ATOM 661 C C . GLU A 1 85 ? -4.988 2.426 -10.669 1.00 96.88 85 GLU A C 1
ATOM 663 O O . GLU A 1 85 ? -3.794 2.180 -10.862 1.00 96.88 85 GLU A O 1
ATOM 668 N N . GLU A 1 86 ? -5.563 3.559 -11.075 1.00 98.00 86 GLU A N 1
ATOM 669 C CA . GLU A 1 86 ? -4.839 4.623 -11.769 1.00 98.00 86 GLU A CA 1
ATOM 670 C C . GLU A 1 86 ? -3.689 5.174 -10.913 1.00 98.00 86 GLU A C 1
ATOM 672 O O . GLU A 1 86 ? -2.550 5.226 -11.377 1.00 98.00 86 GLU A O 1
ATOM 677 N N . PHE A 1 87 ? -3.951 5.502 -9.645 1.00 98.00 87 PHE A N 1
ATOM 678 C CA . PHE A 1 87 ? -2.953 6.007 -8.704 1.00 98.00 87 PHE A CA 1
ATOM 679 C C . PHE A 1 87 ? -1.748 5.064 -8.576 1.00 98.00 87 PHE A C 1
ATOM 681 O O . PHE A 1 87 ? -0.606 5.486 -8.769 1.00 98.00 87 PHE A O 1
ATOM 688 N N . ASN A 1 88 ? -1.987 3.776 -8.309 1.00 97.25 88 ASN A N 1
ATOM 689 C CA . ASN A 1 88 ? -0.909 2.795 -8.151 1.00 97.25 88 ASN A CA 1
ATOM 690 C C . ASN A 1 88 ? -0.149 2.560 -9.473 1.00 97.25 88 ASN A C 1
ATOM 692 O O . ASN A 1 88 ? 1.071 2.380 -9.470 1.00 97.25 88 ASN A O 1
ATOM 696 N N . THR A 1 89 ? -0.843 2.614 -10.613 1.00 96.38 89 THR A N 1
ATOM 697 C CA . THR A 1 89 ? -0.220 2.484 -11.940 1.00 96.38 89 THR A CA 1
ATOM 698 C C . THR A 1 89 ? 0.682 3.676 -12.262 1.00 96.38 89 THR A C 1
ATOM 700 O O . THR A 1 89 ? 1.789 3.488 -12.779 1.00 96.38 89 THR A O 1
ATOM 703 N N . ILE A 1 90 ? 0.252 4.898 -11.930 1.00 98.06 90 ILE A N 1
ATOM 704 C CA . ILE A 1 90 ? 1.052 6.118 -12.104 1.00 98.06 90 ILE A CA 1
ATOM 705 C C . ILE A 1 90 ? 2.339 6.022 -11.286 1.00 98.06 90 ILE A C 1
ATOM 707 O O . ILE A 1 90 ? 3.416 6.231 -11.846 1.00 98.06 90 ILE A O 1
ATOM 711 N N . LEU A 1 91 ? 2.252 5.646 -10.005 1.00 96.00 91 LEU A N 1
ATOM 712 C CA . LEU A 1 91 ? 3.432 5.483 -9.150 1.00 96.00 91 LEU A CA 1
ATOM 713 C C . LEU A 1 91 ? 4.407 4.447 -9.725 1.00 96.00 91 LEU A C 1
ATOM 715 O O . LEU A 1 91 ? 5.572 4.768 -9.954 1.00 96.00 91 LEU A O 1
ATOM 719 N N . SER A 1 92 ? 3.916 3.254 -10.085 1.00 93.94 92 SER A N 1
ATOM 720 C CA . SER A 1 92 ? 4.749 2.215 -10.709 1.00 93.94 92 SER A CA 1
ATOM 721 C C . SER A 1 92 ? 5.425 2.704 -11.995 1.00 93.94 92 SER A C 1
ATOM 723 O O . SER A 1 92 ? 6.571 2.337 -12.269 1.00 93.94 92 SER A O 1
ATOM 725 N N . THR A 1 93 ? 4.723 3.502 -12.802 1.00 95.81 93 THR A N 1
ATOM 726 C CA . THR A 1 93 ? 5.239 4.038 -14.068 1.00 95.81 93 THR A CA 1
ATOM 727 C C . THR A 1 93 ? 6.329 5.075 -13.822 1.00 95.81 93 THR A C 1
ATOM 729 O O . THR A 1 93 ? 7.380 5.025 -14.464 1.00 95.81 93 THR A O 1
ATOM 732 N N . MET A 1 94 ? 6.111 5.990 -12.874 1.00 96.88 94 MET A N 1
ATOM 733 C CA . MET A 1 94 ? 7.105 6.987 -12.472 1.00 96.88 94 MET A CA 1
ATOM 734 C C . MET A 1 94 ? 8.386 6.319 -11.966 1.00 96.88 94 MET A C 1
ATOM 736 O O . MET A 1 94 ? 9.472 6.673 -12.429 1.00 96.88 94 MET A O 1
ATOM 740 N N . ASP A 1 95 ? 8.257 5.303 -11.110 1.00 92.56 95 ASP A N 1
ATOM 741 C CA . ASP A 1 95 ? 9.394 4.540 -10.586 1.00 92.56 95 ASP A CA 1
ATOM 742 C C . ASP A 1 95 ? 10.169 3.837 -11.703 1.00 92.56 95 ASP A C 1
ATOM 744 O O . ASP A 1 95 ? 11.402 3.886 -11.731 1.00 92.56 95 ASP A O 1
ATOM 748 N N . SER A 1 96 ? 9.466 3.232 -12.669 1.00 94.94 96 SER A N 1
ATOM 749 C CA . SER A 1 96 ? 10.102 2.585 -13.821 1.00 94.94 96 SER A CA 1
ATOM 750 C C . SER A 1 96 ? 10.888 3.588 -14.657 1.00 94.94 96 SER A C 1
ATOM 752 O O . SER A 1 96 ? 12.032 3.319 -15.026 1.00 94.94 96 SER A O 1
ATOM 754 N N . ILE A 1 97 ? 10.281 4.732 -14.989 1.00 96.50 97 ILE A N 1
ATOM 755 C CA . ILE A 1 97 ? 10.918 5.763 -15.816 1.00 96.50 97 ILE A CA 1
ATOM 756 C C . ILE A 1 97 ? 12.173 6.267 -15.113 1.00 96.50 97 ILE A C 1
ATOM 758 O O . ILE A 1 97 ? 13.245 6.271 -15.713 1.00 96.50 97 ILE A O 1
ATOM 762 N N . TYR A 1 98 ? 12.058 6.640 -13.839 1.00 96.12 98 TYR A N 1
ATOM 763 C CA . TYR A 1 98 ? 13.180 7.172 -13.076 1.00 96.12 98 TYR A CA 1
ATOM 764 C C . TYR A 1 98 ? 14.317 6.149 -12.939 1.00 96.12 98 TYR A C 1
ATO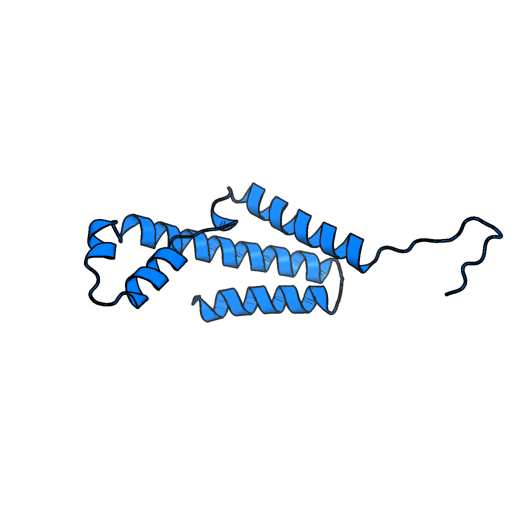M 766 O O . TYR A 1 98 ? 15.478 6.483 -13.166 1.00 96.12 98 TYR A O 1
ATOM 774 N N . SER A 1 99 ? 13.989 4.887 -12.649 1.00 95.94 99 SER A N 1
ATOM 775 C CA . SER A 1 99 ? 14.977 3.825 -12.409 1.00 95.94 99 SER A CA 1
ATOM 776 C C . SER A 1 99 ? 15.678 3.321 -13.672 1.00 95.94 99 SER A C 1
ATOM 778 O O . SER A 1 99 ? 16.736 2.700 -13.582 1.00 95.94 99 SER A O 1
ATOM 780 N N . THR A 1 100 ? 15.099 3.550 -14.855 1.00 95.25 100 THR A N 1
ATOM 781 C CA . THR A 1 100 ? 15.608 2.986 -16.120 1.00 95.25 100 THR A CA 1
ATOM 782 C C . THR A 1 100 ? 16.020 4.032 -17.150 1.00 95.25 100 THR A C 1
ATOM 784 O O . THR A 1 100 ? 16.556 3.666 -18.202 1.00 95.25 100 THR A O 1
ATOM 787 N N . ALA A 1 101 ? 15.810 5.319 -16.861 1.00 96.44 101 ALA A N 1
ATOM 788 C CA . ALA A 1 101 ? 16.159 6.407 -17.760 1.00 96.44 101 ALA A CA 1
ATOM 789 C C . ALA A 1 101 ? 17.640 6.355 -18.160 1.00 96.44 101 ALA A C 1
ATOM 791 O O . ALA A 1 101 ? 18.542 6.211 -17.334 1.00 96.44 101 ALA A O 1
ATOM 792 N N . LYS A 1 102 ? 17.892 6.520 -19.459 1.00 93.88 102 LYS A N 1
ATOM 793 C CA . LYS A 1 102 ? 19.233 6.667 -20.027 1.00 93.88 102 LYS A CA 1
ATOM 794 C C . LYS A 1 102 ? 19.293 7.986 -20.770 1.00 93.88 102 LYS A C 1
ATOM 796 O O . LYS A 1 102 ? 18.396 8.301 -21.549 1.00 93.88 102 LYS A O 1
ATOM 801 N N . VAL A 1 103 ? 20.361 8.741 -20.546 1.00 92.31 103 VAL A N 1
ATOM 802 C CA . VAL A 1 103 ? 20.652 9.951 -21.314 1.00 92.31 103 VAL A CA 1
ATOM 803 C C . VAL A 1 103 ? 21.900 9.678 -22.136 1.00 92.31 103 VAL A C 1
ATOM 805 O O . VAL A 1 103 ? 22.882 9.140 -21.626 1.00 92.31 103 VAL A O 1
ATOM 808 N N . HIS A 1 104 ? 21.842 10.015 -23.419 1.00 89.50 104 HIS A N 1
ATOM 809 C CA . HIS A 1 104 ? 22.942 9.818 -24.351 1.00 89.50 104 HIS A CA 1
ATOM 810 C C . HIS A 1 104 ? 23.521 11.173 -24.763 1.00 89.50 104 HIS A C 1
ATOM 812 O O . HIS A 1 104 ? 22.756 12.131 -24.925 1.00 89.50 104 HIS A O 1
ATOM 818 N N . PRO A 1 105 ? 24.847 11.274 -24.955 1.00 90.81 105 PRO A N 1
ATOM 819 C CA . PRO A 1 105 ? 25.427 12.465 -25.545 1.00 90.81 105 PRO A CA 1
ATOM 820 C C . PRO A 1 105 ? 24.943 12.644 -26.989 1.00 90.81 105 PRO A C 1
ATOM 822 O O . PRO A 1 105 ? 24.510 11.699 -27.654 1.00 90.81 105 PRO A O 1
ATOM 825 N N . GLN A 1 106 ? 25.050 13.874 -27.490 1.00 91.62 106 GLN A N 1
ATOM 826 C CA . GLN A 1 106 ? 24.861 14.150 -28.913 1.00 91.62 106 GLN A CA 1
ATOM 827 C C . GLN A 1 106 ? 25.899 13.381 -29.762 1.00 91.62 106 GLN A C 1
ATOM 829 O O . GLN A 1 106 ? 26.981 13.060 -29.261 1.00 91.62 106 GLN A O 1
ATOM 834 N N . PRO A 1 107 ? 25.618 13.106 -31.052 1.00 92.69 107 PRO A N 1
ATOM 835 C CA . PRO A 1 107 ? 26.580 12.457 -31.941 1.00 92.69 107 PRO A CA 1
ATOM 836 C C . PRO A 1 107 ? 27.944 13.166 -31.928 1.00 92.69 107 PRO A C 1
ATOM 838 O O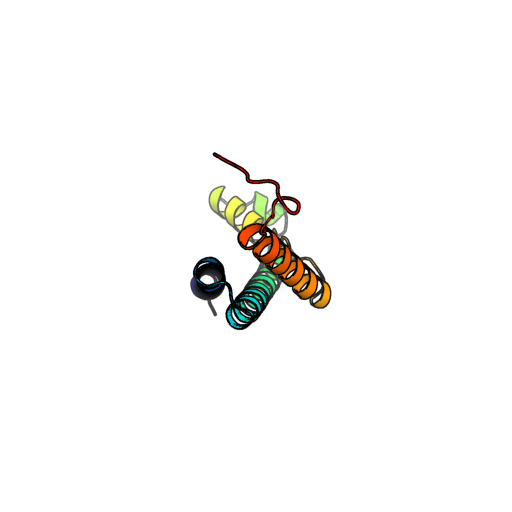 . PRO A 1 107 ? 28.004 14.390 -32.026 1.00 92.69 107 PRO A O 1
ATOM 841 N N . ASN A 1 108 ? 29.032 12.395 -31.830 1.00 89.94 108 ASN A N 1
ATOM 842 C CA . ASN A 1 108 ? 30.425 12.870 -31.742 1.00 89.94 108 ASN A CA 1
ATOM 843 C C . ASN A 1 108 ? 30.794 13.666 -30.474 1.00 89.94 108 ASN A C 1
ATOM 845 O O . ASN A 1 108 ? 31.888 14.225 -30.411 1.00 89.94 108 ASN A O 1
ATOM 849 N N . ILE A 1 109 ? 29.929 13.702 -29.457 1.00 90.06 109 ILE A N 1
ATOM 850 C CA . ILE A 1 109 ? 30.262 14.214 -28.125 1.00 90.06 109 ILE A CA 1
ATOM 851 C C . ILE A 1 109 ? 30.452 13.016 -27.191 1.00 90.06 109 ILE A C 1
ATOM 853 O O . ILE A 1 109 ? 29.596 12.140 -27.111 1.00 90.06 109 ILE A O 1
ATOM 857 N N . SER A 1 110 ? 31.573 12.977 -26.474 1.00 87.25 110 SER A N 1
ATOM 858 C CA . SER A 1 110 ? 31.815 11.999 -25.410 1.00 87.25 110 SER A CA 1
ATOM 859 C C . SER A 1 110 ? 31.728 12.701 -24.064 1.00 87.25 110 SER A C 1
ATOM 861 O O . SER A 1 110 ? 32.345 13.748 -23.873 1.00 87.25 110 SER A O 1
ATOM 863 N N . TRP A 1 111 ? 30.975 12.131 -23.128 1.00 85.94 111 TRP A N 1
ATOM 864 C CA . TRP A 1 111 ? 31.027 12.550 -21.730 1.00 85.94 111 TRP A CA 1
ATOM 865 C C . TRP A 1 111 ? 32.156 11.802 -21.021 1.00 85.94 111 TRP A C 1
ATOM 867 O O . TRP A 1 111 ? 32.323 10.600 -21.222 1.00 85.94 111 TRP A O 1
ATOM 877 N N . SER A 1 112 ? 32.918 12.504 -20.190 1.00 79.94 112 SER A N 1
ATOM 878 C CA . SER A 1 112 ? 33.815 11.905 -19.200 1.00 79.94 112 SER A CA 1
ATOM 879 C C . SER A 1 112 ? 33.313 12.279 -17.810 1.00 79.94 112 SER A C 1
ATOM 881 O O . SER A 1 112 ? 32.897 13.422 -17.612 1.00 79.94 112 SER A O 1
ATOM 883 N N . LEU A 1 113 ? 33.342 11.320 -16.885 1.00 62.25 113 LEU A N 1
ATOM 884 C CA . LEU A 1 113 ? 33.142 11.564 -15.454 1.00 62.25 113 LEU A CA 1
ATOM 885 C C . LEU A 1 113 ? 34.381 12.223 -14.842 1.00 62.25 113 LEU A C 1
ATOM 887 O O . LEU A 1 113 ? 35.500 11.852 -15.268 1.00 62.25 113 LEU A O 1
#

Radius of gyration: 20.25 Å; chains: 1; bounding box: 52×26×61 Å

Organism: Nothobranchius furzeri (NCBI:txid105023)

pLDDT: mean 95.91, std 4.58, range [62.25, 98.69]

Secondary structure (DSSP, 8-state):
--HHHHHHHHHHHHHHHHHS--HHHHHHHHHHHHHHHHHHHHHHHHHHHH--HHHHHT-S-HHHHHHHHHHH--GGGGS-HHHHHHHHHHHHHHHHHHHH----PPTT-----